Protein AF-A0A147DUG7-F1 (afdb_monomer)

Mean predicted aligned error: 6.9 Å

pLDDT: mean 93.29, std 5.63, range [76.19, 98.75]

Secondary structure (DSSP, 8-state):
-EEE-TTT--EEE---S--HHHHHHHHHHHHHHHTPPPSS-HHHHHHHHHHHHHHHHHHHHSS--PPPP-

Organism: NCBI:txid465820

Radius of gyration: 20.08 Å; Cα contacts (8 Å, |Δi|>4): 44; chains: 1; bounding box: 29×47×43 Å

Structure (mmCIF, N/CA/C/O backbone):
data_AF-A0A147DUG7-F1
#
_entry.id   AF-A0A147DUG7-F1
#
loop_
_atom_site.group_PDB
_atom_site.id
_atom_site.type_symbol
_atom_site.label_atom_id
_atom_site.label_alt_id
_atom_site.label_comp_id
_atom_site.label_asym_id
_atom_site.label_entity_id
_atom_site.label_seq_id
_atom_site.pdbx_PDB_ins_code
_atom_site.Cartn_x
_atom_site.Cartn_y
_atom_site.Cartn_z
_atom_site.occupancy
_atom_site.B_iso_or_equiv
_atom_site.auth_seq_id
_atom_site.auth_comp_id
_atom_site.auth_asym_id
_atom_site.auth_atom_id
_atom_site.pdbx_PDB_model_num
ATOM 1 N N . MET A 1 1 ? 11.527 20.040 -5.725 1.00 76.19 1 MET A N 1
ATOM 2 C CA . MET A 1 1 ? 11.875 21.470 -5.530 1.00 76.19 1 MET A CA 1
ATOM 3 C C . MET A 1 1 ? 11.070 22.315 -6.510 1.00 76.19 1 MET A C 1
ATOM 5 O O . MET A 1 1 ? 10.955 21.918 -7.662 1.00 76.19 1 MET A O 1
ATOM 9 N N . ARG A 1 2 ? 10.473 23.431 -6.076 1.00 86.38 2 ARG A N 1
ATOM 10 C CA . ARG A 1 2 ? 9.751 24.354 -6.975 1.00 86.38 2 ARG A CA 1
ATOM 11 C C . ARG A 1 2 ? 10.690 25.477 -7.417 1.00 86.38 2 ARG A C 1
ATOM 13 O O . ARG A 1 2 ? 11.486 25.935 -6.603 1.00 86.38 2 ARG A O 1
ATOM 20 N N . GLY A 1 3 ? 10.595 25.905 -8.672 1.00 88.81 3 GLY A N 1
ATOM 21 C CA . GLY A 1 3 ? 11.429 26.970 -9.226 1.00 88.81 3 GLY A CA 1
ATOM 22 C C . GLY A 1 3 ? 10.857 27.570 -10.507 1.00 88.81 3 GLY A C 1
ATOM 23 O O . GLY A 1 3 ? 9.710 27.302 -10.877 1.00 88.81 3 GLY A O 1
ATOM 24 N N . LEU A 1 4 ? 11.672 28.386 -11.171 1.00 92.38 4 LEU A N 1
ATOM 25 C CA . LEU A 1 4 ? 11.391 28.952 -12.486 1.00 92.38 4 LEU A CA 1
ATOM 26 C C . LEU A 1 4 ? 12.455 28.459 -13.466 1.00 92.38 4 LEU A C 1
ATOM 28 O O . LEU A 1 4 ? 13.640 28.442 -13.138 1.00 92.38 4 LEU A O 1
ATOM 32 N N . ASP A 1 5 ? 12.027 28.056 -14.655 1.00 90.56 5 ASP A N 1
ATOM 33 C CA . ASP A 1 5 ? 12.925 27.782 -15.767 1.00 90.56 5 ASP A CA 1
ATOM 34 C C . ASP A 1 5 ? 13.628 29.081 -16.189 1.00 90.56 5 ASP A C 1
ATOM 36 O O . ASP A 1 5 ? 12.973 30.085 -16.473 1.00 90.56 5 ASP A O 1
ATOM 40 N N . ALA A 1 6 ? 14.961 29.074 -16.215 1.00 89.06 6 ALA A N 1
ATOM 41 C CA . ALA A 1 6 ? 15.752 30.287 -16.420 1.00 89.06 6 ALA A CA 1
ATOM 42 C C . ALA A 1 6 ? 15.613 30.878 -17.835 1.00 89.06 6 ALA A C 1
ATOM 44 O O . ALA A 1 6 ? 15.812 32.077 -18.013 1.00 89.06 6 ALA A O 1
ATOM 45 N N . ALA A 1 7 ? 15.271 30.059 -18.833 1.00 92.12 7 ALA A N 1
ATOM 46 C CA . ALA A 1 7 ? 15.146 30.495 -20.222 1.00 92.12 7 ALA A CA 1
ATOM 47 C C . ALA A 1 7 ? 13.749 31.047 -20.545 1.00 92.12 7 ALA A C 1
ATOM 49 O O . ALA A 1 7 ? 13.613 31.965 -21.350 1.00 92.12 7 ALA A O 1
ATOM 50 N N . THR A 1 8 ? 12.706 30.486 -19.934 1.00 94.19 8 THR A N 1
ATOM 51 C CA . THR A 1 8 ? 11.304 30.770 -20.280 1.00 94.19 8 THR A CA 1
ATOM 52 C C . THR A 1 8 ? 10.523 31.469 -19.172 1.00 94.19 8 THR A C 1
ATOM 54 O O . THR A 1 8 ? 9.404 31.920 -19.411 1.00 94.19 8 THR A O 1
ATOM 57 N N . GLY A 1 9 ? 11.066 31.534 -17.952 1.00 92.75 9 GLY A N 1
ATOM 58 C CA . GLY A 1 9 ? 10.387 32.076 -16.774 1.00 92.75 9 GLY A CA 1
ATOM 59 C C . GLY A 1 9 ? 9.184 31.247 -16.313 1.00 92.75 9 GLY A C 1
ATOM 60 O O . GLY A 1 9 ? 8.410 31.702 -15.473 1.00 92.75 9 GLY A O 1
ATOM 61 N N . ARG A 1 10 ? 8.979 30.041 -16.860 1.00 93.00 10 ARG A N 1
ATOM 62 C CA . ARG A 1 10 ? 7.851 29.174 -16.498 1.00 93.00 10 ARG A CA 1
ATOM 63 C C . ARG A 1 10 ? 8.095 28.498 -15.160 1.00 93.00 10 ARG A C 1
ATOM 65 O O . ARG A 1 10 ? 9.219 28.122 -14.845 1.00 93.00 10 ARG A O 1
ATOM 72 N N . SER A 1 11 ? 7.028 28.281 -14.394 1.00 89.06 11 SER A N 1
ATOM 73 C CA . SER A 1 11 ? 7.127 27.464 -13.186 1.00 89.06 11 SER A CA 1
ATOM 74 C C . SER A 1 11 ? 7.527 26.036 -13.546 1.00 89.06 11 SER A C 1
ATOM 76 O O . SER A 1 11 ? 6.909 25.411 -14.408 1.00 89.06 11 SER A O 1
ATOM 78 N N . VAL A 1 12 ? 8.552 25.530 -12.866 1.00 90.00 12 VAL A N 1
ATOM 79 C CA . VAL A 1 12 ? 8.996 24.142 -12.953 1.00 90.00 12 VAL A CA 1
ATOM 80 C C . VAL A 1 12 ? 8.942 23.501 -11.572 1.00 90.00 12 VAL A C 1
ATOM 82 O O . VAL A 1 12 ? 9.251 24.120 -10.547 1.00 90.00 12 VAL A O 1
ATOM 85 N N . VAL A 1 13 ? 8.540 22.233 -11.546 1.00 83.56 13 VAL A N 1
ATOM 86 C CA . VAL A 1 13 ? 8.633 21.376 -10.367 1.00 83.56 13 VAL A CA 1
ATOM 87 C C . VAL A 1 13 ? 9.641 20.290 -10.689 1.00 83.56 13 VAL A C 1
ATOM 89 O O . VAL A 1 13 ? 9.391 19.435 -11.531 1.00 83.56 13 VAL A O 1
ATOM 92 N N . LEU A 1 14 ? 10.790 20.343 -10.026 1.00 82.44 14 LEU A N 1
ATOM 93 C CA . LEU A 1 14 ? 11.787 19.288 -10.110 1.00 82.44 14 LEU A CA 1
ATOM 94 C C . LEU A 1 14 ? 11.398 18.168 -9.140 1.00 82.44 14 LEU A C 1
ATOM 96 O O . LEU A 1 14 ? 11.181 18.470 -7.951 1.00 82.44 14 LEU A O 1
ATOM 100 N N . PRO A 1 15 ? 11.313 16.910 -9.605 1.00 77.19 15 PRO A N 1
ATOM 101 C CA . PRO A 1 15 ? 11.104 15.780 -8.717 1.00 77.19 15 PRO A CA 1
ATOM 102 C C . PRO A 1 15 ? 12.269 15.683 -7.729 1.00 77.19 15 PRO A C 1
ATOM 104 O O . PRO A 1 15 ? 13.391 16.114 -8.002 1.00 77.19 15 PRO A O 1
ATOM 107 N N . TYR A 1 16 ? 11.977 15.174 -6.540 1.00 79.25 16 TYR A N 1
ATOM 108 C CA . TYR A 1 16 ? 12.99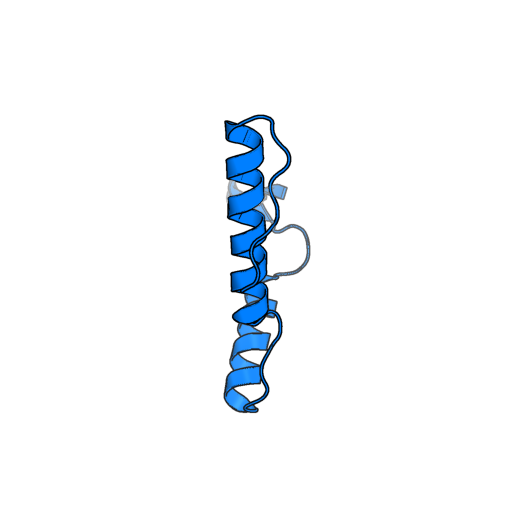4 14.845 -5.553 1.00 79.25 16 TYR A CA 1
ATOM 109 C C . TYR A 1 16 ? 13.071 13.326 -5.449 1.00 79.25 16 TYR A C 1
ATOM 111 O O . TYR A 1 16 ? 12.054 12.688 -5.190 1.00 79.25 16 TYR A O 1
ATOM 119 N N . GLY A 1 17 ? 14.270 12.772 -5.624 1.00 83.19 17 GLY A N 1
ATOM 120 C CA . GLY A 1 17 ? 14.493 11.329 -5.607 1.00 83.19 17 GLY A CA 1
ATOM 121 C C . GLY A 1 17 ? 14.134 10.620 -6.923 1.00 83.19 17 GLY A C 1
ATOM 122 O O . GLY A 1 17 ? 13.871 11.283 -7.929 1.00 83.19 17 GLY A O 1
ATOM 123 N N . PRO A 1 18 ? 14.192 9.276 -6.928 1.00 88.69 18 PRO A N 1
ATOM 124 C CA . PRO A 1 18 ? 13.842 8.448 -8.080 1.00 88.69 18 PRO A CA 1
ATOM 125 C C . PRO A 1 18 ? 12.372 8.579 -8.495 1.00 88.69 18 PRO A C 1
ATOM 127 O O . PRO A 1 18 ? 11.509 8.896 -7.677 1.00 88.69 18 PRO A O 1
ATOM 130 N N . ASP A 1 19 ? 12.092 8.258 -9.758 1.00 90.62 19 ASP A N 1
ATOM 131 C CA . ASP A 1 19 ? 10.727 8.113 -10.263 1.00 90.62 19 ASP A CA 1
ATOM 132 C C . ASP A 1 19 ? 10.153 6.753 -9.832 1.00 90.62 19 ASP A C 1
ATOM 134 O O . ASP A 1 19 ? 10.355 5.720 -10.477 1.00 90.62 19 ASP A O 1
ATOM 138 N N . PHE A 1 20 ? 9.485 6.743 -8.679 1.00 90.69 20 PHE A N 1
ATOM 139 C CA . PHE A 1 20 ? 8.869 5.531 -8.144 1.00 90.69 20 PHE A CA 1
ATOM 140 C C . PHE A 1 20 ? 7.624 5.096 -8.922 1.00 90.69 20 PHE A C 1
ATOM 142 O O . PHE A 1 20 ? 7.297 3.910 -8.891 1.00 90.69 20 PHE A O 1
ATOM 149 N N . ASP A 1 21 ? 6.970 6.005 -9.650 1.00 91.19 21 ASP A N 1
ATOM 150 C CA . ASP A 1 21 ? 5.829 5.657 -10.497 1.00 91.19 21 ASP A CA 1
ATOM 151 C C . ASP A 1 21 ? 6.307 4.816 -11.683 1.00 91.19 21 ASP A C 1
ATOM 153 O O . ASP A 1 21 ? 5.773 3.733 -11.934 1.00 91.19 21 ASP A O 1
ATOM 157 N N . ALA A 1 22 ? 7.380 5.254 -12.350 1.00 94.19 22 ALA A N 1
ATOM 158 C CA . ALA A 1 22 ? 8.027 4.474 -13.402 1.00 94.19 22 ALA A CA 1
ATOM 159 C C . ALA A 1 22 ? 8.497 3.104 -12.881 1.00 94.19 22 ALA A C 1
ATOM 161 O O . ALA A 1 22 ? 8.185 2.074 -13.480 1.00 94.19 22 ALA A O 1
ATOM 162 N N . ALA A 1 23 ? 9.165 3.068 -11.722 1.00 93.56 23 ALA A N 1
ATOM 163 C CA . ALA A 1 23 ? 9.652 1.820 -11.127 1.00 93.56 23 ALA A CA 1
ATOM 164 C C . ALA A 1 23 ? 8.518 0.829 -10.789 1.00 93.56 23 ALA A C 1
ATOM 166 O O . ALA A 1 23 ? 8.647 -0.384 -10.990 1.00 93.56 23 ALA A O 1
ATOM 167 N N . MET A 1 24 ? 7.391 1.337 -10.286 1.00 93.38 24 MET A N 1
ATOM 168 C CA . MET A 1 24 ? 6.208 0.539 -9.971 1.00 93.38 24 MET A CA 1
ATOM 169 C C . MET A 1 24 ? 5.562 -0.036 -11.239 1.00 93.38 24 MET A C 1
ATOM 171 O O . MET A 1 24 ? 5.232 -1.224 -11.276 1.00 93.38 24 MET A O 1
ATOM 175 N N . LEU A 1 25 ? 5.419 0.776 -12.291 1.00 95.38 25 LEU A N 1
ATOM 176 C CA . LEU A 1 25 ? 4.852 0.335 -13.568 1.00 95.38 25 LEU A CA 1
ATOM 177 C C . LEU A 1 25 ? 5.736 -0.705 -14.263 1.00 95.38 25 LEU A C 1
ATOM 179 O O . LEU A 1 25 ? 5.221 -1.714 -14.750 1.00 95.38 25 LEU A O 1
ATOM 183 N N . ASP A 1 26 ? 7.053 -0.513 -14.256 1.00 96.31 26 ASP A N 1
ATOM 184 C CA . ASP A 1 26 ? 7.999 -1.479 -14.822 1.00 96.31 26 ASP A CA 1
ATOM 185 C C . ASP A 1 26 ? 7.924 -2.830 -14.103 1.00 96.31 26 ASP A C 1
ATOM 187 O O . ASP A 1 26 ? 7.886 -3.883 -14.747 1.00 96.31 26 ASP A O 1
ATOM 191 N N . THR A 1 27 ? 7.820 -2.809 -12.771 1.00 95.81 27 THR A N 1
ATOM 192 C CA . THR A 1 27 ? 7.643 -4.022 -11.960 1.00 95.81 27 THR A CA 1
ATOM 193 C C . THR A 1 27 ? 6.353 -4.753 -12.333 1.00 95.81 27 THR A C 1
ATOM 195 O O . THR A 1 27 ? 6.361 -5.970 -12.534 1.00 95.81 27 THR A O 1
ATOM 198 N N . PHE A 1 28 ? 5.248 -4.018 -12.488 1.00 93.94 28 PHE A N 1
ATOM 199 C CA . PHE A 1 28 ? 3.963 -4.583 -12.897 1.00 93.94 28 PHE A CA 1
ATOM 200 C C . PHE A 1 28 ? 4.031 -5.226 -14.289 1.00 93.94 28 PHE A C 1
ATOM 202 O O . PHE A 1 28 ? 3.646 -6.383 -14.462 1.00 93.94 28 PHE A O 1
ATOM 209 N N . VAL A 1 29 ? 4.567 -4.518 -15.286 1.00 96.94 29 VAL A N 1
ATOM 210 C CA . VAL A 1 29 ? 4.695 -5.048 -16.653 1.00 96.94 29 VAL A CA 1
ATOM 211 C C . VAL A 1 29 ? 5.629 -6.263 -16.688 1.00 96.94 29 VAL A C 1
ATOM 213 O O . VAL A 1 29 ? 5.347 -7.239 -17.390 1.00 96.94 29 VAL A O 1
ATOM 216 N N . GLY A 1 30 ? 6.719 -6.242 -15.916 1.00 97.19 30 GLY A N 1
ATOM 217 C CA . GLY A 1 30 ? 7.631 -7.376 -15.768 1.00 97.19 30 GLY A CA 1
ATOM 218 C C . GLY A 1 30 ? 6.947 -8.617 -15.188 1.00 97.19 30 GLY A C 1
ATOM 219 O O . GLY A 1 30 ? 7.116 -9.723 -15.710 1.00 97.19 30 GLY A O 1
ATOM 220 N 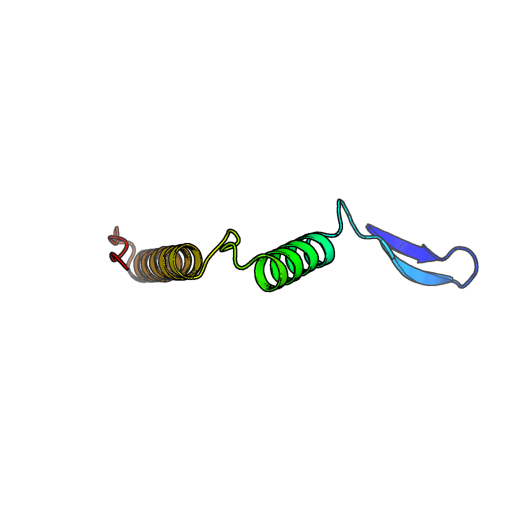N . ALA A 1 31 ? 6.115 -8.440 -14.164 1.00 96.6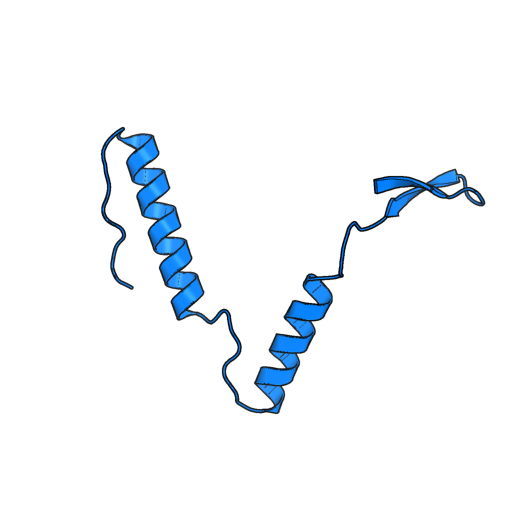9 31 ALA A N 1
ATOM 221 C CA . ALA A 1 31 ? 5.303 -9.509 -13.593 1.00 96.69 31 ALA A CA 1
ATOM 222 C C . ALA A 1 31 ? 4.302 -10.091 -14.597 1.00 96.69 31 ALA A C 1
ATOM 224 O O . ALA A 1 31 ? 4.239 -11.306 -14.767 1.00 96.69 31 ALA A O 1
ATOM 225 N N . VAL A 1 32 ? 3.580 -9.236 -15.330 1.00 96.19 32 VAL A N 1
ATOM 226 C CA . VAL A 1 32 ? 2.623 -9.679 -16.359 1.00 96.19 32 VAL A CA 1
ATOM 227 C C . VAL A 1 32 ? 3.312 -10.529 -17.427 1.00 96.19 32 VAL A C 1
ATOM 229 O O . VAL A 1 32 ? 2.780 -11.558 -17.836 1.00 96.19 32 VAL A O 1
ATOM 232 N N . ARG A 1 33 ? 4.513 -10.134 -17.866 1.00 97.75 33 ARG A N 1
ATOM 233 C CA . ARG A 1 33 ? 5.274 -10.875 -18.885 1.00 97.75 33 ARG A CA 1
ATOM 234 C C . ARG A 1 33 ? 5.823 -12.207 -18.381 1.00 97.75 33 ARG A C 1
ATOM 236 O O . ARG A 1 33 ? 5.880 -13.163 -19.145 1.00 97.75 33 ARG A O 1
ATOM 243 N N . SER A 1 34 ? 6.271 -12.255 -17.131 1.00 97.62 34 SER A N 1
ATOM 244 C CA . SER A 1 34 ? 6.922 -13.435 -16.547 1.00 97.62 34 SER A CA 1
ATOM 245 C C . SER A 1 34 ? 5.952 -14.408 -15.871 1.00 97.62 34 SER A C 1
ATOM 247 O O . SER A 1 34 ? 6.335 -15.539 -15.573 1.00 97.62 34 SER A O 1
ATOM 249 N N . GLY A 1 35 ? 4.721 -13.973 -15.589 1.00 96.31 35 GLY A N 1
ATOM 250 C CA . GLY A 1 35 ? 3.760 -14.708 -14.767 1.00 96.31 35 GLY A CA 1
ATOM 251 C C . GLY A 1 35 ? 4.146 -14.789 -13.285 1.00 96.31 35 GLY A C 1
ATOM 252 O O . GLY A 1 35 ? 3.503 -15.518 -12.535 1.00 96.31 35 GLY A O 1
ATOM 253 N N . GLN A 1 36 ? 5.193 -14.080 -12.850 1.00 96.00 36 GLN A N 1
ATOM 254 C CA . GLN A 1 36 ? 5.612 -14.040 -11.450 1.00 96.00 36 GLN A CA 1
ATOM 255 C C . GLN A 1 36 ? 4.846 -12.951 -10.701 1.00 96.00 36 GLN A C 1
ATOM 257 O O . GLN A 1 36 ? 4.794 -11.806 -11.146 1.00 96.00 36 GLN A O 1
ATOM 262 N N . GLN A 1 37 ? 4.270 -13.301 -9.550 1.00 93.38 37 GLN A N 1
ATOM 263 C CA . GLN A 1 37 ? 3.523 -12.359 -8.716 1.00 93.38 37 GLN A CA 1
ATOM 264 C C . GLN A 1 37 ? 4.469 -11.268 -8.169 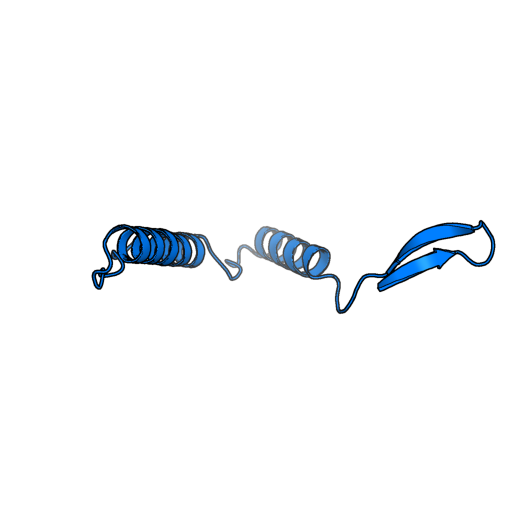1.00 93.38 37 GLN A C 1
ATOM 266 O O . GLN A 1 37 ? 5.419 -11.603 -7.456 1.00 93.38 37 GLN A O 1
ATOM 271 N N . PRO A 1 38 ? 4.228 -9.975 -8.459 1.00 93.62 38 PRO A N 1
ATOM 272 C CA . PRO A 1 38 ? 5.0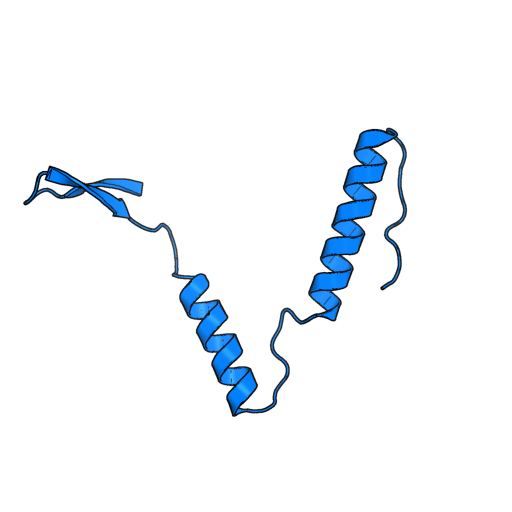43 -8.893 -7.928 1.00 93.62 38 PRO A CA 1
ATOM 273 C C . PRO A 1 38 ? 4.649 -8.586 -6.483 1.00 93.62 38 PRO A C 1
ATOM 275 O O . PRO A 1 38 ? 3.537 -8.890 -6.047 1.00 93.62 38 PRO A O 1
ATOM 278 N N . GLN A 1 39 ? 5.555 -7.926 -5.764 1.00 90.38 39 GLN A N 1
ATOM 279 C CA . GLN A 1 39 ? 5.258 -7.302 -4.479 1.00 90.38 39 GLN A CA 1
ATOM 280 C C . GLN A 1 39 ? 5.280 -5.770 -4.617 1.00 90.38 39 GLN A C 1
ATOM 282 O O . GLN A 1 39 ? 6.122 -5.252 -5.354 1.00 90.38 39 GLN A O 1
ATOM 287 N N . PRO A 1 40 ? 4.403 -5.042 -3.899 1.00 91.00 40 PRO A N 1
ATOM 288 C CA . PRO A 1 40 ? 3.342 -5.563 -3.032 1.00 91.00 40 PRO A CA 1
ATOM 289 C C . PRO A 1 40 ? 2.185 -6.194 -3.826 1.00 91.00 40 PRO A C 1
ATOM 291 O O . PRO A 1 40 ? 1.826 -5.721 -4.903 1.00 91.00 40 PRO A O 1
ATOM 294 N N . ASP A 1 41 ? 1.596 -7.258 -3.280 1.00 92.19 41 ASP A N 1
ATOM 295 C CA . ASP A 1 41 ? 0.432 -7.933 -3.858 1.00 92.19 41 ASP A CA 1
ATOM 296 C C . ASP A 1 41 ? -0.901 -7.518 -3.202 1.00 92.19 41 ASP A C 1
ATOM 298 O O . ASP A 1 41 ? -0.969 -6.668 -2.306 1.00 92.19 41 ASP A O 1
ATOM 302 N N . ALA A 1 42 ? -1.996 -8.134 -3.657 1.00 92.00 42 ALA A N 1
ATOM 303 C CA . ALA A 1 42 ? -3.332 -7.862 -3.136 1.00 92.00 42 ALA A CA 1
ATOM 304 C C . ALA A 1 42 ? -3.482 -8.214 -1.644 1.00 92.00 42 ALA A C 1
ATOM 306 O O . ALA A 1 42 ? -4.192 -7.507 -0.930 1.00 92.00 42 ALA A O 1
ATOM 307 N N . ALA A 1 43 ? -2.809 -9.260 -1.152 1.00 94.38 43 ALA A N 1
ATOM 308 C CA . ALA A 1 43 ? -2.881 -9.652 0.254 1.00 94.38 43 ALA A CA 1
ATOM 309 C C . ALA A 1 43 ? -2.197 -8.608 1.151 1.00 94.38 43 ALA A C 1
ATOM 311 O O . ALA A 1 43 ? -2.743 -8.215 2.186 1.00 94.38 43 ALA A O 1
ATOM 312 N N . VAL A 1 44 ? -1.048 -8.078 0.719 1.00 95.19 44 VAL A N 1
ATOM 313 C CA . VAL A 1 44 ? -0.383 -6.942 1.377 1.00 95.19 44 VAL A CA 1
ATOM 314 C C . VAL A 1 44 ? -1.275 -5.696 1.360 1.00 95.19 44 VAL A C 1
ATOM 316 O O . VAL A 1 44 ? -1.394 -5.011 2.383 1.00 95.19 44 VAL A O 1
ATOM 319 N N . GLY A 1 45 ? -1.948 -5.421 0.239 1.00 93.94 45 GLY A N 1
ATOM 320 C CA . GLY A 1 45 ? -2.897 -4.310 0.119 1.00 93.94 45 GLY A CA 1
ATOM 321 C C . GLY A 1 45 ? -4.066 -4.422 1.102 1.00 93.94 45 GLY A C 1
ATOM 322 O O . GLY A 1 45 ? -4.350 -3.486 1.851 1.00 93.94 45 GLY A O 1
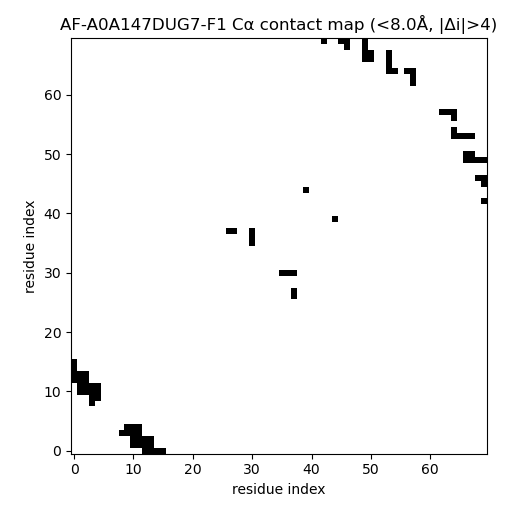ATOM 323 N N . LEU A 1 46 ? -4.695 -5.595 1.167 1.00 96.88 46 LEU A N 1
ATOM 324 C CA . LEU A 1 46 ? -5.798 -5.883 2.082 1.00 96.88 46 LEU A CA 1
ATOM 325 C C . LEU A 1 46 ? -5.379 -5.777 3.552 1.00 96.88 46 LEU A C 1
ATOM 327 O O . LEU A 1 46 ? -6.084 -5.163 4.355 1.00 96.88 46 LEU A O 1
ATOM 331 N N . ARG A 1 47 ? -4.201 -6.300 3.908 1.00 96.88 47 ARG A N 1
ATOM 332 C CA . ARG A 1 47 ? -3.646 -6.161 5.261 1.00 96.88 47 ARG A CA 1
ATOM 333 C C . ARG A 1 47 ? -3.398 -4.699 5.624 1.00 96.88 47 ARG A C 1
ATOM 335 O O . ARG A 1 47 ? -3.729 -4.281 6.732 1.00 96.88 47 ARG A O 1
ATOM 342 N N . THR A 1 48 ? -2.838 -3.923 4.700 1.00 97.31 48 THR A N 1
ATOM 343 C CA . THR A 1 48 ? -2.598 -2.486 4.899 1.00 97.31 48 THR A CA 1
ATOM 344 C C . THR A 1 48 ? -3.910 -1.740 5.132 1.00 97.31 48 THR A C 1
ATOM 346 O O . THR A 1 48 ? -4.002 -0.936 6.059 1.00 97.31 48 THR A O 1
ATOM 349 N N . LEU A 1 49 ? -4.955 -2.062 4.366 1.00 97.56 49 LEU A N 1
ATOM 350 C CA . LEU A 1 49 ? -6.290 -1.501 4.568 1.00 97.56 49 LEU A CA 1
ATOM 351 C C . LEU A 1 49 ? -6.899 -1.906 5.920 1.00 97.56 49 LEU A C 1
ATOM 353 O O . LEU A 1 49 ? -7.515 -1.076 6.582 1.00 97.56 49 LEU A O 1
ATOM 357 N N . ALA A 1 50 ? -6.713 -3.146 6.374 1.00 98.12 50 ALA A N 1
ATOM 358 C CA . ALA A 1 50 ? -7.197 -3.576 7.686 1.00 98.12 50 ALA A CA 1
ATOM 359 C C . ALA A 1 50 ? -6.526 -2.806 8.841 1.00 98.12 50 ALA A C 1
ATOM 361 O O . ALA A 1 50 ? -7.190 -2.470 9.822 1.00 98.12 50 ALA A O 1
ATOM 362 N N . ILE A 1 51 ? -5.230 -2.492 8.713 1.00 98.25 51 ILE A N 1
ATOM 363 C CA . ILE A 1 51 ? -4.495 -1.635 9.662 1.00 98.25 51 ILE A CA 1
ATOM 364 C C . ILE A 1 51 ? -5.056 -0.207 9.623 1.00 98.25 51 ILE A C 1
ATOM 366 O O . ILE A 1 51 ? -5.416 0.329 10.668 1.00 98.25 51 ILE A O 1
ATOM 370 N N . VAL A 1 52 ? -5.200 0.332 8.403 1.00 98.38 52 VAL A N 1
ATOM 371 C CA . VAL A 1 52 ? -6.092 1.434 7.999 1.00 98.38 52 VAL A CA 1
ATOM 372 C C . VAL A 1 52 ? -7.238 1.721 8.970 1.00 98.38 52 VAL A C 1
ATOM 374 O O . VAL A 1 52 ? -7.273 2.647 9.781 1.00 98.38 52 VAL A O 1
ATOM 377 N N . LEU A 1 53 ? -8.193 0.806 8.852 1.00 98.44 53 LEU A N 1
ATOM 378 C CA . LEU A 1 53 ? -9.495 0.846 9.487 1.00 98.44 53 LEU A CA 1
ATOM 379 C C . LEU A 1 53 ? -9.394 0.706 11.007 1.00 98.44 53 LEU A C 1
ATOM 381 O O . LEU A 1 53 ? -10.064 1.444 11.722 1.00 98.44 53 LEU A O 1
ATOM 385 N N . ALA A 1 54 ? -8.528 -0.179 11.510 1.00 98.50 54 ALA A N 1
ATOM 386 C CA . ALA A 1 54 ? -8.328 -0.333 12.951 1.00 98.50 54 ALA A CA 1
ATOM 387 C C . ALA A 1 54 ? -7.767 0.948 13.594 1.00 98.50 54 ALA A C 1
ATOM 389 O O . ALA A 1 54 ? -8.198 1.333 14.679 1.00 98.50 54 ALA A O 1
ATOM 390 N N . ALA A 1 55 ? -6.845 1.641 12.918 1.00 98.44 55 ALA A N 1
ATOM 391 C CA . ALA A 1 55 ? -6.305 2.910 13.400 1.00 98.44 55 ALA A CA 1
ATOM 392 C C . ALA A 1 55 ? -7.366 4.022 13.398 1.00 98.44 55 ALA A C 1
ATOM 394 O O . ALA A 1 55 ? -7.448 4.791 14.354 1.00 98.44 55 ALA A O 1
ATOM 395 N N . GLN A 1 56 ? -8.202 4.088 12.358 1.00 98.62 56 GLN A N 1
ATOM 396 C CA . GLN A 1 56 ? -9.316 5.040 12.299 1.00 98.62 56 GLN A CA 1
ATOM 397 C C . GLN A 1 56 ? -10.341 4.794 13.415 1.00 98.62 56 GLN A C 1
ATOM 399 O O . GLN A 1 56 ? -10.777 5.742 14.064 1.00 98.62 56 GLN A O 1
ATOM 404 N N . GLU A 1 57 ? -10.687 3.533 13.678 1.00 98.50 57 GLU A N 1
ATOM 405 C CA . GLU A 1 57 ? -11.593 3.151 14.767 1.00 98.50 57 GLU A CA 1
ATOM 406 C C . GLU A 1 57 ? -10.996 3.481 16.143 1.00 98.50 57 GLU A C 1
ATOM 408 O O . GLU A 1 57 ? -11.675 4.046 17.002 1.00 98.50 57 GLU A O 1
ATOM 413 N N . SER A 1 58 ? -9.703 3.207 16.333 1.00 98.75 58 SER A N 1
ATOM 414 C CA . SER A 1 58 ? -8.977 3.572 17.552 1.00 98.75 58 SER A CA 1
ATOM 415 C C . SER A 1 58 ? -8.980 5.085 17.777 1.00 98.75 58 SER A C 1
ATOM 417 O O . SER A 1 58 ? -9.318 5.544 18.864 1.00 98.75 58 SER A O 1
ATOM 419 N N . ALA A 1 59 ? -8.710 5.882 16.739 1.00 98.62 59 ALA A N 1
ATOM 420 C CA . ALA A 1 59 ? -8.740 7.341 16.834 1.00 98.62 59 ALA A CA 1
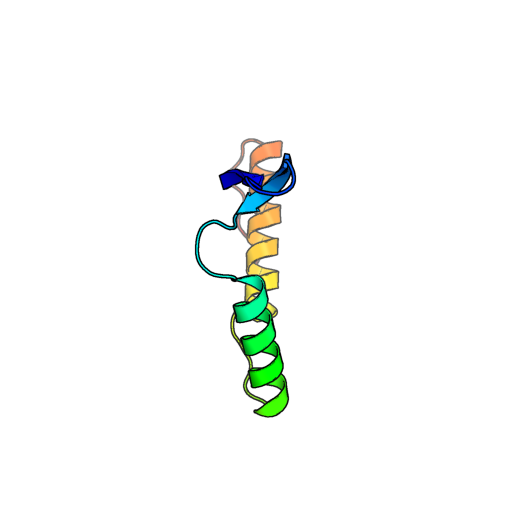ATOM 421 C C . ALA A 1 59 ? -10.140 7.892 17.164 1.00 98.62 59 ALA A C 1
ATOM 423 O O . ALA A 1 59 ? -10.253 8.880 17.885 1.00 98.62 59 ALA A O 1
ATOM 424 N N . ALA A 1 60 ? -11.203 7.261 16.655 1.00 98.62 60 ALA A N 1
ATOM 425 C CA . ALA A 1 60 ? -12.581 7.677 16.911 1.00 98.62 60 ALA A CA 1
ATOM 426 C C . ALA A 1 60 ? -13.065 7.342 18.331 1.00 98.62 60 ALA A C 1
ATOM 428 O O . ALA A 1 60 ? -13.897 8.061 18.881 1.00 98.62 60 ALA A O 1
ATOM 429 N N . THR A 1 61 ? -12.571 6.248 18.913 1.00 98.44 61 THR A N 1
ATOM 430 C CA . THR A 1 61 ? -13.041 5.728 20.209 1.00 98.44 61 THR A CA 1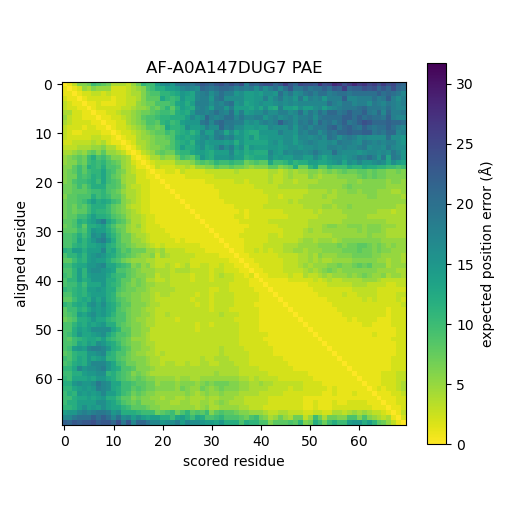
ATOM 431 C C . THR A 1 61 ? -12.117 6.072 21.373 1.00 98.44 61 THR A C 1
ATOM 433 O O . THR A 1 61 ? -12.564 6.095 22.514 1.00 98.44 61 THR A O 1
ATOM 436 N N . GLY A 1 62 ? -10.838 6.340 21.100 1.00 98.38 62 GLY A N 1
ATOM 437 C CA . GLY A 1 62 ? -9.786 6.451 22.111 1.00 98.38 62 GLY A CA 1
ATOM 438 C C . GLY A 1 62 ? -9.286 5.100 22.638 1.00 98.38 62 GLY A C 1
ATOM 439 O O . GLY A 1 62 ? -8.390 5.074 23.478 1.00 98.38 62 GLY A O 1
ATOM 440 N N . GLU A 1 63 ? -9.827 3.986 22.143 1.00 98.31 63 GLU A N 1
ATOM 441 C CA . GLU A 1 63 ? -9.520 2.636 22.616 1.00 98.31 63 GLU A CA 1
ATOM 442 C C . GLU A 1 63 ? -8.491 1.927 21.728 1.00 98.31 63 GLU A C 1
ATOM 444 O O . GLU A 1 63 ? -8.277 2.270 20.561 1.00 98.31 63 GLU A O 1
ATOM 449 N N . THR A 1 64 ? -7.858 0.879 22.262 1.00 97.88 64 THR A N 1
ATOM 450 C CA . THR A 1 64 ? -6.990 0.003 21.457 1.00 97.88 64 THR A CA 1
ATOM 451 C C . THR A 1 64 ? -7.833 -0.974 20.636 1.00 97.88 64 THR A C 1
ATOM 453 O O . THR A 1 64 ? -8.576 -1.780 21.194 1.00 97.88 64 THR A O 1
ATOM 456 N N . VAL A 1 65 ? -7.666 -0.968 19.309 1.00 98.44 65 VAL A N 1
ATOM 457 C CA . VAL A 1 65 ? -8.425 -1.823 18.378 1.00 98.44 65 VAL A CA 1
ATOM 458 C C . VAL A 1 65 ? -7.521 -2.881 17.746 1.00 98.44 65 VAL A C 1
ATOM 460 O O . VAL A 1 65 ? -6.440 -2.580 17.239 1.00 98.44 65 VAL A O 1
ATOM 463 N N . ARG A 1 66 ? -7.961 -4.148 17.741 1.00 98.00 66 ARG A N 1
ATOM 464 C CA . ARG A 1 66 ? -7.240 -5.226 17.044 1.00 98.00 66 ARG A CA 1
ATOM 465 C C . ARG A 1 66 ? -7.422 -5.132 15.531 1.00 98.00 66 ARG A C 1
ATOM 467 O O . ARG A 1 66 ? -8.542 -5.074 15.033 1.00 98.00 66 ARG A O 1
ATOM 474 N N . VAL A 1 67 ? -6.313 -5.256 14.803 1.00 97.69 67 VAL A N 1
ATOM 475 C CA . VAL A 1 67 ? -6.319 -5.407 13.342 1.00 97.69 67 VAL A CA 1
ATOM 476 C C . VAL A 1 67 ? -6.959 -6.744 12.972 1.00 97.69 67 VAL A C 1
ATOM 478 O O . VAL A 1 67 ? -6.564 -7.794 13.484 1.00 97.69 67 VAL A O 1
ATOM 481 N N . ARG A 1 68 ? -7.952 -6.706 12.081 1.00 92.62 68 ARG A N 1
ATOM 482 C CA . ARG A 1 68 ? -8.634 -7.909 11.586 1.00 92.62 68 ARG A CA 1
ATOM 483 C C . ARG A 1 68 ? -7.687 -8.736 10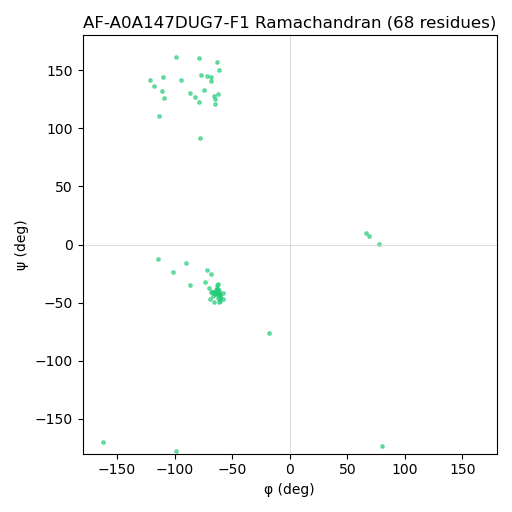.714 1.00 92.62 68 ARG A C 1
ATOM 485 O O . ARG A 1 68 ? -6.879 -8.184 9.971 1.00 92.62 68 ARG A O 1
ATOM 492 N N . SER A 1 69 ? -7.801 -10.058 10.800 1.00 87.75 69 SER A N 1
ATOM 493 C CA . SER A 1 69 ? -7.183 -10.958 9.825 1.00 87.75 69 SER A CA 1
ATOM 494 C C . SER A 1 69 ? -7.884 -10.812 8.477 1.00 87.75 69 SER A C 1
ATOM 496 O O . SER A 1 69 ? -9.112 -10.695 8.446 1.00 87.75 69 SER A O 1
ATOM 498 N N . VAL A 1 70 ? -7.106 -10.836 7.397 1.00 76.19 70 VAL A N 1
ATOM 499 C CA . VAL A 1 70 ? -7.580 -10.782 6.008 1.00 76.19 70 VAL A CA 1
ATOM 500 C C . VAL A 1 70 ? -7.102 -12.007 5.259 1.00 76.19 70 VAL A C 1
ATOM 502 O O . VAL A 1 70 ? -5.996 -12.480 5.612 1.00 76.19 70 VAL A O 1
#

Solvent-accessible surface area (backbone atoms only — not comparable to full-atom values): 4337 Å² total; per-residue (Å²): 84,80,51,61,39,90,90,78,68,43,81,41,75,48,81,76,80,77,67,60,66,60,55,51,51,52,48,50,55,50,20,69,75,68,72,47,88,56,83,86,41,70,69,58,51,51,46,52,49,31,45,50,51,24,52,53,51,17,71,75,71,77,48,93,56,78,61,64,89,122

Sequence (70 aa):
MRGLDAATGRSVVLPYGPDFDAAMLDTFVGAVRSGQQPQPDAAVGLRTLAIVLAAQESAATGETVRVRSV

Foldseek 3Di:
DWDADPPPRDIDDDDDDDDVVVVVVVQVVVCVVVVNAGPPDPLVVVQVVLVVVQVVVCVVPVDRGDRDHD